Protein AF-A0A3B9YUT9-F1 (afdb_monomer)

Foldseek 3Di:
DPPDDDDDQDEFDDDPNATEQEDEACRLQDQVNLVSHLVNPHPYYDYDHPDDDDPPCVVVVVVSVVVSVVNRD

Mean predicted aligned error: 2.37 Å

Nearest PDB structures (foldseek):
  4f4h-assembly1_B  TM=9.307E-01  e=2.241E-05  Burkholderia thailandensis E264
  4f4h-assembly1_A  TM=9.185E-01  e=7.461E-05  Burkholderia thailandensis E264
  6mg6-assembly2_D  TM=6.877E-01  e=1.514E-04  Helicobacter pylori G27
  4izu-assembly1_A-2  TM=8.164E-01  e=1.564E-03  Nesterenkonia sp. 10004
  6mg6-assembly2_C  TM=6.910E-01  e=5.807E-04  Helicobacter pylori G27

Sequence (73 aa):
KRVFAAGPMPGPIAFRGIRLGVMICEDMWTPDVCECLAETGSEILLSPNGSPFEQNKEDVRLNLGIARVVETG

Radius of gyration: 13.05 Å; Cα contacts (8 Å, |Δi|>4): 87; chains: 1; bounding box: 31×23×37 Å

pLDDT: mean 96.88, std 3.45, range [71.0, 98.62]

Structure (mmCIF, N/CA/C/O backbone):
data_AF-A0A3B9YUT9-F1
#
_entry.id   AF-A0A3B9YUT9-F1
#
loop_
_atom_site.group_PDB
_atom_site.id
_atom_site.type_symbol
_atom_site.label_atom_id
_atom_site.label_alt_id
_atom_site.label_comp_id
_atom_site.label_asym_id
_atom_site.label_entity_id
_atom_site.label_seq_id
_atom_site.pdbx_PDB_ins_code
_atom_site.Cartn_x
_atom_site.Cartn_y
_atom_site.Cartn_z
_atom_site.occupancy
_atom_site.B_iso_or_equiv
_atom_site.auth_seq_id
_atom_site.auth_comp_id
_atom_site.auth_asym_id
_atom_site.auth_atom_id
_atom_site.pdbx_PDB_model_num
ATOM 1 N N . LYS A 1 1 ? -2.104 -4.898 -18.727 1.00 71.00 1 LYS A N 1
ATOM 2 C CA . LYS A 1 1 ? -2.816 -6.052 -18.121 1.00 71.00 1 LYS A CA 1
ATOM 3 C C . LYS A 1 1 ? -2.806 -7.211 -19.115 1.00 71.00 1 LYS A C 1
ATOM 5 O O . LYS A 1 1 ? -3.397 -7.074 -20.173 1.00 71.00 1 LYS A O 1
ATOM 10 N N . ARG A 1 2 ? -2.065 -8.287 -18.834 1.00 95.88 2 ARG A N 1
ATOM 11 C CA . ARG A 1 2 ? -1.991 -9.497 -19.688 1.00 95.88 2 ARG A CA 1
ATOM 12 C C . ARG A 1 2 ? -2.242 -10.772 -18.882 1.00 95.88 2 ARG A C 1
ATOM 14 O O . ARG A 1 2 ? -2.897 -11.675 -19.374 1.00 95.88 2 ARG A O 1
ATOM 21 N N . VAL A 1 3 ? -1.706 -10.819 -17.662 1.00 97.62 3 VAL A N 1
ATOM 22 C CA . VAL A 1 3 ? -1.737 -11.988 -16.765 1.00 97.62 3 VAL A CA 1
ATOM 23 C C . VAL A 1 3 ? -2.754 -11.874 -15.628 1.00 97.62 3 VAL A C 1
ATOM 25 O O . VAL A 1 3 ? -3.270 -12.895 -15.196 1.00 97.62 3 VAL A O 1
ATOM 28 N N . PHE A 1 4 ? -3.080 -10.659 -15.175 1.00 96.44 4 PHE A N 1
ATOM 29 C CA . PHE A 1 4 ? -3.971 -10.443 -14.032 1.00 96.44 4 PHE A CA 1
ATOM 30 C C . PHE A 1 4 ? -5.132 -9.510 -14.378 1.00 96.44 4 PHE A C 1
ATOM 32 O O . PHE A 1 4 ? -4.960 -8.516 -15.097 1.00 96.44 4 PHE A O 1
ATOM 39 N N . ALA A 1 5 ? -6.300 -9.834 -13.825 1.00 96.88 5 ALA A N 1
ATOM 40 C CA . ALA A 1 5 ? -7.411 -8.908 -13.664 1.00 96.88 5 ALA A CA 1
ATOM 41 C C . ALA A 1 5 ? -7.230 -8.125 -12.353 1.00 96.88 5 ALA A C 1
ATOM 43 O O . ALA A 1 5 ? -6.594 -8.617 -11.424 1.00 96.88 5 ALA A O 1
ATOM 44 N N . ALA A 1 6 ? -7.769 -6.906 -12.288 1.00 95.44 6 ALA A N 1
ATOM 45 C CA . ALA A 1 6 ? -7.775 -6.149 -11.038 1.00 95.44 6 ALA A CA 1
ATOM 46 C C . ALA A 1 6 ? -8.734 -6.810 -10.036 1.00 95.44 6 ALA A C 1
ATOM 48 O O . ALA A 1 6 ? -9.804 -7.276 -10.435 1.00 95.44 6 ALA A O 1
ATOM 49 N N . GLY A 1 7 ? -8.338 -6.853 -8.764 1.00 94.69 7 GLY A N 1
ATOM 50 C CA . GLY A 1 7 ? -9.206 -7.297 -7.675 1.00 94.69 7 GLY A CA 1
ATOM 51 C C . GLY A 1 7 ? -10.252 -6.240 -7.297 1.00 94.69 7 GLY A C 1
ATOM 52 O O . GLY A 1 7 ? -10.170 -5.100 -7.761 1.00 94.69 7 GLY A O 1
ATOM 53 N N . PRO A 1 8 ? -11.247 -6.605 -6.471 1.00 96.31 8 PRO A N 1
ATOM 54 C CA . PRO A 1 8 ? -12.121 -5.630 -5.824 1.00 96.31 8 PRO A CA 1
ATOM 55 C C . PRO A 1 8 ? -11.348 -4.829 -4.764 1.00 96.31 8 PRO A C 1
ATOM 57 O O . PRO A 1 8 ? -10.235 -5.204 -4.391 1.00 96.31 8 PRO A O 1
ATOM 60 N N . MET A 1 9 ? -11.962 -3.767 -4.235 1.00 96.94 9 MET A N 1
ATOM 61 C CA . MET A 1 9 ? -11.401 -3.056 -3.083 1.00 96.94 9 MET A CA 1
ATOM 62 C C . MET A 1 9 ? -11.258 -4.000 -1.875 1.00 96.94 9 MET A C 1
ATOM 64 O O . MET A 1 9 ? -12.204 -4.740 -1.574 1.00 96.94 9 MET A O 1
ATOM 68 N N . PRO A 1 10 ? -10.092 -4.022 -1.207 1.00 96.81 10 PRO A N 1
ATOM 69 C CA . PRO A 1 10 ? -9.838 -4.937 -0.105 1.00 96.81 10 PRO A CA 1
ATOM 70 C C . PRO A 1 10 ? -10.408 -4.416 1.218 1.00 96.81 10 P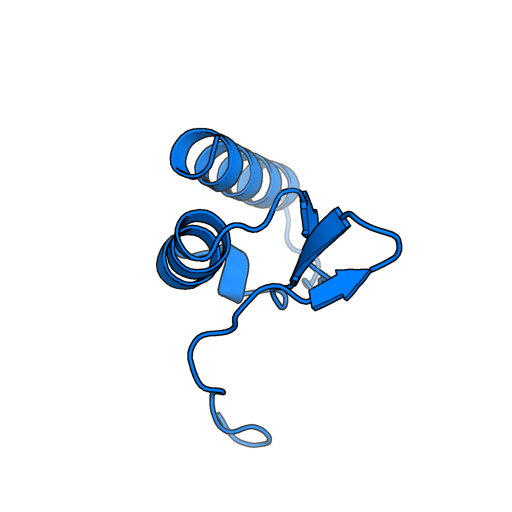RO A C 1
ATOM 72 O O . PRO A 1 10 ? -10.547 -3.218 1.434 1.00 96.81 10 PRO A O 1
ATOM 75 N N . GLY A 1 11 ? -10.681 -5.343 2.135 1.00 97.44 11 GLY A N 1
ATOM 76 C CA . GLY A 1 11 ? -10.884 -5.047 3.553 1.00 97.44 11 GLY A CA 1
ATOM 77 C C . GLY A 1 11 ? -9.752 -5.640 4.401 1.00 97.44 11 GLY A C 1
ATOM 78 O O . GLY A 1 11 ? -9.013 -6.505 3.920 1.00 97.44 11 GLY A O 1
ATOM 79 N N . PRO A 1 12 ? -9.608 -5.220 5.667 1.00 97.94 12 PRO A N 1
ATOM 80 C CA . PRO A 1 12 ? -8.554 -5.706 6.546 1.00 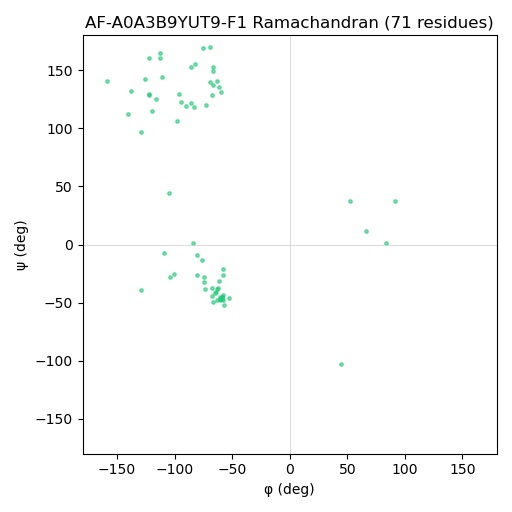97.94 12 PRO A CA 1
ATOM 81 C C . PRO A 1 12 ? -8.698 -7.182 6.913 1.00 97.94 12 PRO A C 1
ATOM 83 O O . PRO A 1 12 ? -9.795 -7.710 7.106 1.00 97.94 12 PRO A O 1
ATOM 86 N N . ILE A 1 13 ? -7.549 -7.810 7.137 1.00 98.31 13 ILE A N 1
ATOM 87 C CA . ILE A 1 13 ? -7.406 -9.182 7.610 1.00 98.31 13 ILE A CA 1
ATOM 88 C C . ILE A 1 13 ? -7.255 -9.164 9.133 1.00 98.31 13 ILE A C 1
ATOM 90 O O . ILE A 1 13 ? -6.324 -8.561 9.665 1.00 98.31 13 ILE A O 1
ATOM 94 N N . ALA A 1 14 ? -8.142 -9.854 9.850 1.00 98.06 14 ALA A N 1
ATOM 95 C CA . ALA A 1 14 ? -8.000 -10.036 11.292 1.00 98.06 14 ALA A CA 1
ATOM 96 C C . ALA A 1 14 ? -6.867 -11.029 11.596 1.00 98.06 14 ALA A C 1
ATOM 98 O O . ALA A 1 14 ? -6.918 -12.195 11.204 1.00 98.06 14 ALA A O 1
ATOM 99 N N . PHE A 1 15 ? -5.856 -10.580 12.333 1.00 98.00 15 PHE A N 1
ATOM 100 C CA . PHE A 1 15 ? -4.704 -11.383 12.713 1.00 98.00 15 PHE A CA 1
ATOM 101 C C . PHE A 1 15 ? -4.294 -11.084 14.154 1.00 98.00 15 PHE A C 1
ATOM 103 O O . PHE A 1 15 ? -3.814 -10.001 14.471 1.00 98.00 15 PHE A O 1
ATOM 110 N N . ARG A 1 16 ? -4.467 -12.072 15.044 1.00 97.31 16 ARG A N 1
ATOM 111 C CA . ARG A 1 16 ? -4.057 -11.987 16.462 1.00 97.31 16 ARG A CA 1
ATOM 112 C C . ARG A 1 16 ? -4.594 -10.746 17.197 1.00 97.31 16 ARG A C 1
ATOM 114 O O . ARG A 1 16 ? -3.903 -10.180 18.034 1.00 97.31 16 ARG A O 1
ATOM 121 N N . GLY A 1 17 ? -5.829 -10.349 16.893 1.00 97.12 17 GLY A N 1
ATOM 122 C CA . GLY A 1 17 ? -6.469 -9.178 17.500 1.00 97.12 17 GLY A CA 1
ATOM 123 C C . GLY A 1 17 ? -6.114 -7.839 16.849 1.00 97.12 17 GLY A C 1
ATOM 124 O O . GLY A 1 17 ? -6.634 -6.835 17.307 1.00 97.12 17 GLY A O 1
ATOM 125 N N . ILE A 1 18 ? -5.293 -7.833 15.792 1.00 97.88 18 ILE A N 1
ATOM 126 C CA . ILE A 1 18 ? -4.959 -6.649 14.987 1.00 97.88 18 ILE A CA 1
ATOM 127 C C . ILE A 1 18 ? -5.585 -6.792 13.596 1.00 97.88 18 ILE A C 1
ATOM 129 O O . ILE A 1 18 ? -5.652 -7.892 13.041 1.00 97.88 18 ILE A O 1
ATOM 133 N N . ARG A 1 19 ? -6.035 -5.689 13.007 1.00 98.44 19 ARG A N 1
ATOM 134 C CA . ARG A 1 19 ? -6.595 -5.609 11.656 1.00 98.44 19 ARG A CA 1
ATOM 135 C C . ARG A 1 19 ? -5.527 -5.131 10.676 1.00 98.44 19 ARG A C 1
ATOM 137 O O . ARG A 1 19 ? -5.149 -3.965 10.666 1.00 98.44 19 ARG A O 1
ATOM 144 N N . LEU A 1 20 ? -5.024 -6.042 9.849 1.00 98.62 20 LEU A N 1
ATOM 145 C CA . LEU A 1 20 ? -3.978 -5.761 8.866 1.00 98.62 20 LEU A CA 1
ATOM 146 C C . LEU A 1 20 ? -4.600 -5.343 7.533 1.00 98.62 20 LEU A C 1
ATOM 148 O O . LEU A 1 20 ? -5.301 -6.138 6.908 1.00 98.62 20 LEU A O 1
ATOM 152 N N . GLY A 1 21 ? -4.311 -4.131 7.075 1.00 98.25 21 GLY A N 1
ATOM 153 C CA . GLY A 1 21 ? -4.593 -3.705 5.711 1.00 98.25 21 GLY A CA 1
ATOM 154 C C . GLY A 1 21 ? -3.451 -4.116 4.796 1.00 98.25 21 GLY A C 1
ATOM 155 O O . GLY A 1 21 ? -2.304 -3.745 5.033 1.00 98.25 21 GLY A O 1
ATOM 156 N N . VAL A 1 22 ? -3.741 -4.905 3.764 1.00 98.19 22 VAL A N 1
ATOM 157 C CA . VAL A 1 22 ? -2.718 -5.398 2.834 1.00 98.19 22 VAL A CA 1
ATOM 158 C C . VAL A 1 22 ? -2.988 -4.849 1.444 1.00 98.19 22 VAL A C 1
ATOM 160 O O . VAL A 1 22 ? -4.070 -5.040 0.896 1.00 98.19 22 VAL A O 1
ATOM 163 N N . MET A 1 23 ? -1.975 -4.203 0.881 1.00 97.19 23 MET A N 1
ATOM 164 C CA . MET A 1 23 ? -1.957 -3.659 -0.476 1.00 97.19 23 MET A CA 1
ATOM 165 C C . MET A 1 23 ? -0.792 -4.281 -1.252 1.00 97.19 23 MET A C 1
ATOM 167 O O . MET A 1 23 ? 0.140 -4.794 -0.634 1.00 97.19 23 MET A O 1
ATOM 171 N N . ILE A 1 24 ? -0.804 -4.248 -2.584 1.00 97.56 24 ILE A N 1
ATOM 172 C CA . ILE A 1 24 ? 0.260 -4.843 -3.403 1.00 97.56 24 ILE A CA 1
ATOM 173 C C . ILE A 1 24 ? 0.922 -3.767 -4.254 1.00 97.56 24 ILE A C 1
ATOM 175 O O . ILE A 1 24 ? 0.308 -3.242 -5.175 1.00 97.56 24 ILE A O 1
ATOM 179 N N . CYS A 1 25 ? 2.205 -3.507 -3.989 1.00 97.19 25 CYS A N 1
ATOM 180 C CA . CYS A 1 25 ? 3.085 -2.693 -4.826 1.00 97.19 25 CYS A CA 1
ATOM 181 C C . CYS A 1 25 ? 2.422 -1.390 -5.320 1.00 97.19 25 CYS A C 1
ATOM 183 O O . CYS A 1 25 ? 2.290 -0.452 -4.541 1.00 97.19 25 CYS A O 1
ATOM 185 N N . GLU A 1 26 ? 1.985 -1.320 -6.579 1.00 97.00 26 GLU A N 1
ATOM 186 C CA . GLU A 1 26 ? 1.361 -0.145 -7.197 1.00 97.00 26 GLU A CA 1
ATOM 187 C C . GLU A 1 26 ? 0.091 0.357 -6.491 1.00 97.00 26 GLU A C 1
ATOM 189 O O . GLU A 1 26 ? -0.225 1.538 -6.619 1.00 97.00 26 GLU A O 1
ATOM 194 N N . ASP A 1 27 ? -0.588 -0.471 -5.693 1.00 97.69 27 ASP A N 1
ATOM 195 C CA . ASP A 1 27 ? -1.734 -0.042 -4.879 1.00 97.69 27 ASP A CA 1
ATOM 196 C C . ASP A 1 27 ? -1.376 1.096 -3.901 1.00 97.69 27 ASP A C 1
ATOM 198 O O . ASP A 1 27 ? -2.241 1.884 -3.537 1.00 97.69 27 ASP A O 1
ATOM 202 N N . MET A 1 28 ? -0.106 1.219 -3.482 1.00 96.69 28 MET A N 1
ATOM 203 C CA . MET A 1 28 ? 0.333 2.304 -2.586 1.00 96.69 28 MET A CA 1
ATOM 204 C C . MET A 1 28 ? 0.578 3.636 -3.314 1.00 96.69 28 MET A C 1
ATOM 206 O O . MET A 1 28 ? 0.870 4.651 -2.676 1.00 96.69 28 MET A O 1
ATOM 210 N N . TRP A 1 29 ? 0.564 3.638 -4.652 1.00 96.75 29 TRP A N 1
ATOM 211 C CA . TRP A 1 29 ? 0.943 4.810 -5.448 1.00 96.75 29 TRP A CA 1
ATOM 212 C C . TRP A 1 29 ? -0.207 5.816 -5.542 1.00 96.75 29 TRP A C 1
ATOM 214 O O . TRP A 1 29 ? 0.047 7.013 -5.679 1.00 96.75 29 TRP A O 1
ATOM 224 N N . THR A 1 30 ? -1.447 5.340 -5.424 1.00 96.19 30 THR A N 1
ATOM 225 C CA . THR A 1 30 ? -2.670 6.147 -5.343 1.00 96.19 30 THR A CA 1
ATOM 226 C C . THR A 1 30 ? -3.306 6.011 -3.954 1.00 96.19 30 THR A C 1
ATOM 228 O O . THR A 1 30 ? -2.972 5.079 -3.218 1.00 96.19 30 THR A O 1
ATOM 231 N N . PRO A 1 31 ? -4.181 6.948 -3.551 1.00 97.19 31 PRO A N 1
ATOM 232 C CA . PRO A 1 31 ? -4.780 6.906 -2.219 1.00 97.19 31 PRO A CA 1
ATOM 233 C C . PRO A 1 31 ? -5.865 5.825 -2.077 1.00 97.19 31 PRO A C 1
ATOM 235 O O . PRO A 1 31 ? -6.014 5.274 -0.992 1.00 97.19 31 PRO A O 1
ATOM 238 N N . ASP A 1 32 ? -6.562 5.449 -3.158 1.00 97.81 32 ASP A 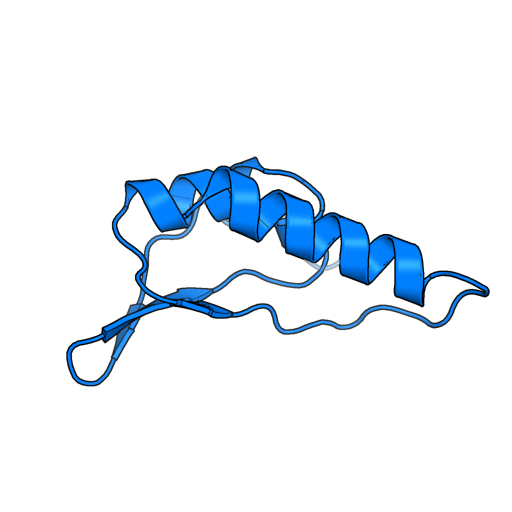N 1
ATOM 239 C CA . ASP A 1 32 ?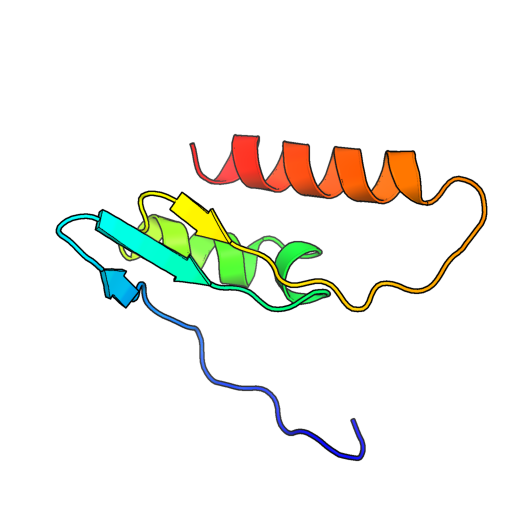 -7.839 4.711 -3.102 1.00 97.81 32 ASP A CA 1
ATOM 240 C C . ASP A 1 32 ? -7.809 3.426 -2.249 1.00 97.81 32 ASP A C 1
ATOM 242 O O . ASP A 1 32 ? -8.711 3.168 -1.450 1.00 97.81 32 ASP A O 1
ATOM 246 N N . VAL A 1 33 ? -6.774 2.591 -2.408 1.00 98.12 33 VAL A N 1
ATOM 247 C CA . VAL A 1 33 ? -6.668 1.317 -1.674 1.00 98.12 33 VAL A CA 1
ATOM 248 C C . VAL A 1 33 ? -6.305 1.558 -0.209 1.00 98.12 33 VAL A C 1
ATOM 250 O O . VAL A 1 33 ? -6.824 0.874 0.674 1.00 98.12 33 VAL A O 1
ATOM 253 N N . CYS A 1 34 ? -5.435 2.533 0.062 1.00 97.62 34 CYS A N 1
ATOM 254 C CA . CYS A 1 34 ? -5.045 2.892 1.424 1.00 97.62 34 CYS A CA 1
ATOM 255 C C . CYS A 1 34 ? -6.216 3.516 2.186 1.00 97.62 34 CYS A C 1
ATOM 257 O O . CYS A 1 34 ? -6.480 3.104 3.314 1.00 97.62 34 CYS A O 1
ATOM 259 N N . GLU A 1 35 ? -6.951 4.431 1.550 1.00 97.94 35 GLU A N 1
ATOM 260 C CA . GLU A 1 35 ? -8.179 5.024 2.083 1.00 97.94 35 GLU A CA 1
ATOM 261 C C . GLU A 1 35 ? -9.203 3.938 2.408 1.00 97.94 35 GLU A C 1
ATOM 263 O O . GLU A 1 35 ? -9.641 3.836 3.551 1.00 97.94 35 GLU A O 1
ATOM 268 N N . CYS A 1 36 ? -9.509 3.045 1.461 1.00 98.19 36 CYS A N 1
ATOM 269 C CA . CYS A 1 36 ? -10.472 1.971 1.696 1.00 98.19 36 CYS A CA 1
ATOM 270 C C . CYS A 1 36 ? -10.069 1.073 2.878 1.00 98.19 36 CYS A C 1
ATOM 272 O O . CYS A 1 36 ? -10.896 0.739 3.732 1.00 98.19 36 CYS A O 1
ATOM 274 N N . LEU A 1 37 ? -8.790 0.698 2.974 1.00 98.38 37 LEU A N 1
ATOM 275 C CA . LEU A 1 37 ? -8.281 -0.112 4.080 1.00 98.38 37 LEU A C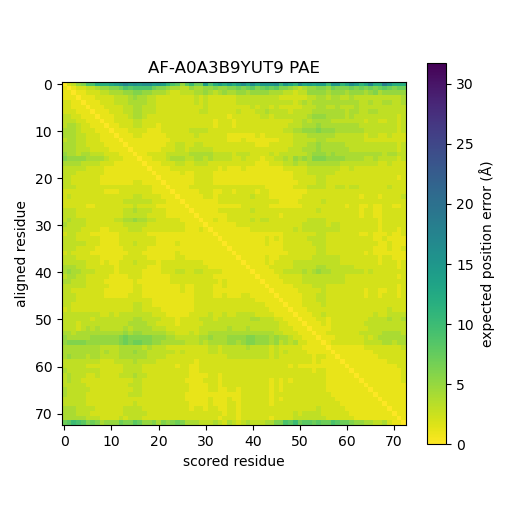A 1
ATOM 276 C C . LEU A 1 37 ? -8.367 0.627 5.421 1.00 98.38 37 LEU A C 1
ATOM 278 O O . LEU A 1 37 ? -8.747 0.010 6.420 1.00 98.38 37 LEU A O 1
ATOM 282 N N . ALA A 1 38 ? -8.042 1.917 5.455 1.00 97.94 38 ALA A N 1
ATOM 283 C CA . ALA A 1 38 ? -8.125 2.741 6.656 1.00 97.94 38 ALA A CA 1
ATOM 284 C C . ALA A 1 38 ? -9.581 2.943 7.106 1.00 97.94 38 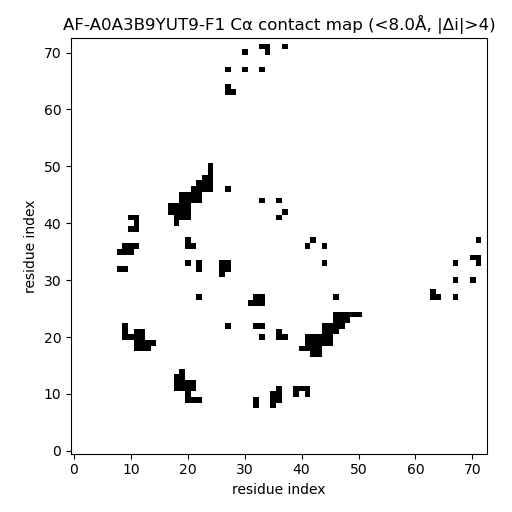ALA A C 1
ATOM 286 O O . ALA A 1 38 ? -9.921 2.644 8.250 1.00 97.94 38 ALA A O 1
ATOM 287 N N . GLU A 1 39 ? -10.471 3.337 6.192 1.00 97.75 39 GLU A N 1
ATOM 288 C CA . GLU A 1 39 ? -11.901 3.553 6.450 1.00 97.75 39 GLU A CA 1
ATOM 289 C C . GLU A 1 39 ? -12.617 2.279 6.907 1.00 97.75 39 GLU A C 1
ATOM 291 O O . GLU A 1 39 ? -13.548 2.320 7.714 1.00 97.75 39 GLU A O 1
ATOM 296 N N . THR A 1 40 ? -12.166 1.118 6.431 1.00 97.81 40 THR A N 1
ATOM 297 C CA . THR A 1 40 ? -12.705 -0.177 6.864 1.00 97.81 40 THR A CA 1
ATOM 298 C C . THR A 1 40 ? -12.061 -0.694 8.153 1.00 97.81 40 THR A C 1
ATOM 300 O O . THR A 1 40 ? -12.472 -1.742 8.661 1.00 97.81 40 THR A O 1
ATOM 303 N N . GLY A 1 41 ? -11.129 0.060 8.743 1.00 97.62 41 GLY A N 1
ATOM 304 C CA . GLY A 1 41 ? -10.577 -0.133 10.082 1.00 97.62 41 GLY A CA 1
ATOM 305 C C . GLY A 1 41 ? -9.321 -0.996 10.134 1.00 97.62 41 GLY A C 1
ATOM 306 O O . GLY A 1 41 ? -9.184 -1.802 11.054 1.00 97.62 41 GLY A O 1
ATOM 307 N N . SER A 1 42 ? -8.439 -0.871 9.142 1.00 98.31 42 SER A N 1
ATOM 308 C CA . SER A 1 42 ? -7.061 -1.359 9.250 1.00 98.31 42 SER A CA 1
ATOM 309 C C . SER A 1 42 ? -6.297 -0.553 10.298 1.00 98.31 42 SER A C 1
ATOM 311 O O . SER A 1 42 ? -6.388 0.667 10.337 1.00 98.31 42 SER A O 1
ATOM 313 N N . GLU A 1 43 ? -5.519 -1.242 11.123 1.00 97.94 43 GLU A N 1
ATOM 314 C CA . GLU A 1 43 ? -4.664 -0.650 12.158 1.00 97.94 43 GLU A CA 1
ATOM 315 C C . GLU A 1 43 ? -3.199 -0.580 11.713 1.00 97.94 43 GLU A C 1
ATOM 317 O O . GLU A 1 43 ? -2.429 0.237 12.206 1.00 97.94 43 GLU A O 1
ATOM 322 N N . ILE A 1 44 ? -2.796 -1.463 10.793 1.00 97.75 44 ILE A N 1
ATOM 323 C CA . ILE A 1 44 ? -1.450 -1.501 10.215 1.00 97.75 44 ILE A CA 1
ATOM 324 C C . ILE A 1 44 ? -1.576 -1.748 8.718 1.00 97.75 44 ILE A C 1
ATOM 326 O O . ILE A 1 44 ? -2.258 -2.686 8.304 1.00 97.75 44 ILE A O 1
ATOM 330 N N . LEU A 1 45 ? -0.871 -0.949 7.921 1.00 97.94 45 LEU A N 1
ATOM 331 C CA . LEU A 1 45 ? -0.771 -1.117 6.477 1.00 97.94 45 LEU A CA 1
ATOM 332 C C . LEU A 1 45 ? 0.506 -1.881 6.097 1.00 97.94 45 LEU A C 1
ATOM 334 O O . LEU A 1 45 ? 1.608 -1.537 6.523 1.00 97.94 45 LEU A O 1
ATOM 338 N N . LEU A 1 46 ? 0.361 -2.918 5.274 1.00 97.88 46 LEU A N 1
ATOM 339 C CA . LEU A 1 46 ? 1.446 -3.754 4.764 1.00 97.88 46 LEU A CA 1
ATOM 340 C C . LEU A 1 46 ? 1.447 -3.725 3.235 1.00 97.88 46 LEU A C 1
ATOM 342 O O . LEU A 1 46 ? 0.424 -3.991 2.608 1.00 97.88 46 LEU A O 1
ATOM 3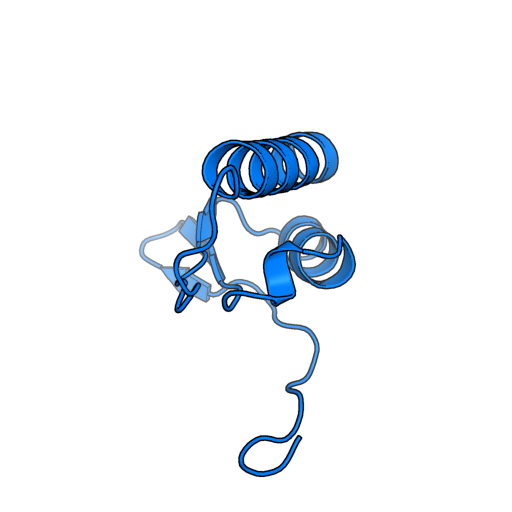46 N N . SER A 1 47 ? 2.612 -3.462 2.638 1.00 97.50 47 SER A N 1
ATOM 347 C CA . SER A 1 47 ? 2.786 -3.404 1.183 1.00 97.50 47 SER A CA 1
ATOM 348 C C . SER A 1 47 ? 3.965 -4.274 0.733 1.00 97.50 47 SER A C 1
ATOM 350 O O . SER A 1 47 ? 5.123 -3.849 0.805 1.00 97.50 47 SER A O 1
ATOM 352 N N . PRO A 1 48 ? 3.729 -5.518 0.283 1.00 97.81 48 PRO A N 1
ATOM 353 C CA . PRO A 1 48 ? 4.730 -6.292 -0.435 1.00 97.81 48 PRO A CA 1
ATOM 354 C C . PRO A 1 48 ? 5.007 -5.647 -1.798 1.00 97.81 48 PRO A C 1
ATOM 356 O O . PRO A 1 48 ? 4.088 -5.376 -2.571 1.00 97.81 48 PRO A O 1
ATOM 359 N N . ASN A 1 49 ? 6.283 -5.404 -2.102 1.00 97.50 49 ASN A N 1
ATOM 360 C CA . ASN A 1 49 ? 6.696 -4.638 -3.277 1.00 97.50 49 ASN A CA 1
ATOM 361 C C . ASN A 1 49 ? 7.618 -5.447 -4.194 1.00 97.50 49 ASN A C 1
ATOM 363 O O . ASN A 1 49 ? 8.654 -5.949 -3.765 1.00 97.50 49 ASN A O 1
ATOM 367 N N . GLY A 1 50 ? 7.273 -5.492 -5.482 1.00 97.12 50 GLY A N 1
ATOM 368 C CA . GLY A 1 50 ? 8.124 -5.982 -6.572 1.00 97.12 50 GLY A CA 1
ATOM 369 C C . GLY A 1 50 ? 8.677 -4.828 -7.407 1.00 97.12 50 GLY A C 1
ATOM 370 O O . GLY A 1 50 ? 8.596 -4.853 -8.631 1.00 97.12 50 GLY A O 1
ATOM 371 N N . SER A 1 51 ? 9.158 -3.769 -6.752 1.00 95.62 51 SER A N 1
ATOM 372 C CA . SER A 1 51 ? 9.443 -2.495 -7.412 1.00 95.62 51 SER A CA 1
ATOM 373 C C . SER A 1 51 ? 10.831 -2.499 -8.079 1.00 95.62 51 SER A C 1
ATOM 375 O O . SER A 1 51 ? 11.833 -2.618 -7.371 1.00 95.62 51 SER A O 1
ATOM 377 N N . PRO A 1 52 ? 10.937 -2.339 -9.412 1.00 97.00 52 PRO A N 1
ATOM 378 C CA . PRO A 1 52 ? 12.217 -2.407 -10.114 1.00 97.00 52 PRO A CA 1
ATOM 379 C C . PRO A 1 52 ? 13.145 -1.248 -9.737 1.00 97.00 52 PRO A C 1
ATOM 381 O O . PRO A 1 52 ? 12.692 -0.157 -9.374 1.00 97.00 52 PRO A O 1
ATOM 384 N N . PHE A 1 53 ? 14.454 -1.476 -9.842 1.00 97.06 53 PHE A N 1
ATOM 385 C CA . PHE A 1 53 ? 15.443 -0.420 -9.649 1.00 97.06 53 PHE A CA 1
ATOM 386 C C . PHE A 1 53 ? 15.296 0.683 -10.706 1.00 97.06 53 PHE A C 1
ATOM 388 O O . PHE A 1 53 ? 15.056 0.409 -11.880 1.00 97.06 53 PHE A O 1
ATOM 395 N N . GLU A 1 54 ? 15.474 1.923 -10.267 1.00 97.75 54 GLU A N 1
ATOM 396 C CA . GLU A 1 54 ? 15.531 3.131 -11.085 1.00 97.75 54 GLU A CA 1
ATOM 397 C C . GLU A 1 54 ? 16.267 4.189 -10.254 1.00 97.75 54 GLU A C 1
ATOM 399 O O . GLU A 1 54 ? 16.090 4.249 -9.033 1.00 97.75 54 GLU A O 1
ATOM 404 N N . GLN A 1 55 ? 17.122 4.984 -10.894 1.00 97.56 55 GLN A N 1
ATOM 405 C CA . GLN A 1 55 ? 17.920 5.993 -10.202 1.00 97.56 55 GLN A CA 1
ATOM 406 C C . GLN A 1 55 ? 17.009 7.030 -9.520 1.00 97.56 55 GLN A C 1
ATOM 408 O O . GLN A 1 55 ? 16.060 7.509 -10.135 1.00 97.56 55 GLN A O 1
ATOM 413 N N . ASN A 1 56 ? 17.313 7.387 -8.267 1.00 95.31 56 ASN A N 1
ATOM 414 C CA . ASN A 1 56 ? 16.560 8.336 -7.428 1.00 95.31 56 ASN A CA 1
ATOM 415 C C . ASN A 1 56 ? 15.141 7.879 -7.032 1.00 95.31 56 ASN A C 1
ATOM 417 O O . ASN A 1 56 ? 14.344 8.669 -6.523 1.00 95.31 56 ASN A O 1
ATOM 421 N N . LYS A 1 57 ? 14.786 6.607 -7.253 1.00 96.75 57 LYS A N 1
ATOM 422 C CA . LYS A 1 57 ? 13.448 6.099 -6.917 1.00 96.75 57 LYS A CA 1
ATOM 423 C C . LYS A 1 57 ? 13.254 5.855 -5.424 1.00 96.75 57 LYS A C 1
ATOM 425 O O . LYS A 1 57 ? 12.114 5.670 -5.001 1.00 96.75 57 LYS A O 1
ATOM 430 N N . GLU A 1 58 ? 14.317 5.842 -4.615 1.00 97.06 58 GLU A N 1
ATOM 431 C CA . GLU A 1 58 ? 14.175 5.775 -3.157 1.00 97.06 58 GLU A CA 1
ATOM 432 C C . GLU A 1 58 ? 13.343 6.936 -2.600 1.00 97.06 58 GLU A C 1
ATOM 434 O O . GLU A 1 58 ? 12.375 6.683 -1.883 1.00 97.06 58 GLU A O 1
ATOM 439 N N . ASP A 1 59 ? 13.627 8.173 -3.012 1.00 97.62 59 ASP A N 1
ATOM 440 C CA . ASP A 1 59 ? 12.923 9.363 -2.526 1.00 97.62 59 ASP A CA 1
ATOM 441 C C . ASP A 1 59 ? 11.468 9.373 -2.989 1.00 97.62 59 ASP A C 1
ATOM 443 O O . ASP A 1 59 ? 10.563 9.737 -2.239 1.00 97.62 59 ASP A O 1
ATOM 447 N N . VAL A 1 60 ? 11.214 8.912 -4.215 1.00 97.00 60 VAL A N 1
ATOM 448 C CA . VAL A 1 60 ? 9.851 8.757 -4.736 1.00 97.00 60 VAL A CA 1
ATOM 449 C C . VAL A 1 60 ? 9.061 7.774 -3.870 1.00 97.00 60 VAL A C 1
ATOM 451 O O . VAL A 1 60 ? 7.947 8.082 -3.452 1.00 97.00 60 VAL A O 1
ATOM 454 N N . ARG A 1 61 ? 9.635 6.606 -3.552 1.00 97.50 61 ARG A N 1
ATOM 455 C CA . ARG A 1 61 ? 8.978 5.598 -2.703 1.00 97.50 61 ARG A CA 1
ATOM 456 C C . ARG A 1 61 ? 8.748 6.103 -1.283 1.00 97.50 61 ARG A C 1
ATOM 458 O O . ARG A 1 61 ? 7.684 5.846 -0.726 1.00 97.50 61 ARG A O 1
ATOM 465 N N . LEU A 1 62 ? 9.718 6.821 -0.715 1.00 97.62 62 LEU A N 1
ATOM 466 C CA . LEU A 1 62 ? 9.593 7.401 0.619 1.00 97.62 62 LEU A CA 1
ATOM 467 C C . LEU A 1 62 ? 8.462 8.432 0.664 1.00 97.62 62 LEU A C 1
ATOM 469 O O . LEU A 1 62 ? 7.604 8.348 1.536 1.00 97.62 62 LEU A O 1
ATOM 473 N N . ASN A 1 63 ? 8.413 9.349 -0.305 1.00 98.00 63 ASN A N 1
ATOM 474 C CA . ASN A 1 63 ? 7.362 10.362 -0.385 1.00 98.00 63 ASN A CA 1
ATOM 475 C C . ASN A 1 63 ? 5.972 9.747 -0.596 1.00 98.00 63 ASN A C 1
ATOM 477 O O . ASN A 1 63 ? 5.013 10.205 0.018 1.00 98.00 63 ASN A O 1
ATOM 481 N N . LEU A 1 64 ? 5.859 8.683 -1.403 1.00 97.56 64 LEU A N 1
ATOM 482 C CA . LEU A 1 64 ? 4.608 7.927 -1.531 1.00 97.56 64 LEU A CA 1
ATOM 483 C C . LEU A 1 64 ? 4.183 7.322 -0.189 1.00 97.56 64 LEU A C 1
ATOM 485 O O . LEU A 1 64 ? 3.035 7.478 0.208 1.00 97.56 64 LEU A O 1
ATOM 489 N N . GLY A 1 65 ? 5.106 6.677 0.530 1.00 97.25 65 GLY A N 1
ATOM 490 C CA . GLY A 1 65 ? 4.828 6.122 1.856 1.00 97.25 65 GLY A CA 1
ATOM 491 C C . GLY A 1 65 ? 4.393 7.188 2.864 1.00 97.25 65 GLY A C 1
ATOM 492 O O . GLY A 1 65 ? 3.395 7.000 3.551 1.00 97.25 65 GLY A O 1
ATOM 493 N N . ILE A 1 66 ? 5.094 8.326 2.911 1.00 98.31 66 ILE A N 1
ATOM 494 C CA . ILE A 1 66 ? 4.739 9.467 3.768 1.00 98.31 66 ILE A CA 1
ATOM 495 C C . ILE A 1 66 ? 3.338 9.979 3.434 1.00 98.31 66 ILE A C 1
ATOM 497 O O . ILE A 1 66 ? 2.555 10.205 4.349 1.00 98.31 66 ILE A O 1
ATOM 501 N N . ALA A 1 67 ? 3.005 10.130 2.149 1.00 98.31 67 ALA A N 1
ATOM 502 C CA . ALA A 1 67 ? 1.677 10.569 1.738 1.00 98.31 67 ALA A CA 1
ATOM 503 C C . ALA 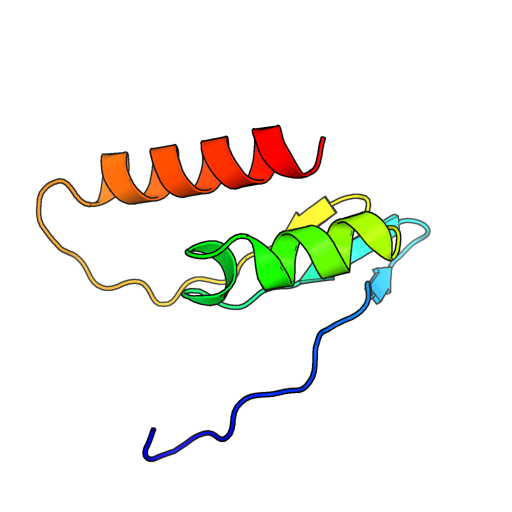A 1 67 ? 0.587 9.611 2.245 1.00 98.31 67 ALA A C 1
ATOM 505 O O . ALA A 1 67 ? -0.375 10.073 2.851 1.00 98.31 67 ALA A O 1
ATOM 506 N N . ARG A 1 68 ? 0.784 8.289 2.109 1.00 98.06 68 ARG A N 1
ATOM 507 C CA . ARG A 1 68 ? -0.165 7.292 2.637 1.00 98.06 68 ARG A CA 1
ATOM 508 C C . ARG A 1 68 ? -0.317 7.395 4.152 1.00 98.06 68 ARG A C 1
ATOM 510 O O . ARG A 1 68 ? -1.437 7.413 4.633 1.00 98.06 68 ARG A O 1
ATOM 517 N N . VAL A 1 69 ? 0.786 7.531 4.893 1.00 97.25 69 VAL A N 1
ATOM 518 C CA . VAL A 1 69 ? 0.743 7.720 6.355 1.00 97.25 69 VAL A CA 1
ATOM 519 C C . VAL A 1 69 ? -0.053 8.975 6.728 1.00 97.25 69 VAL A C 1
ATOM 521 O O . VAL A 1 69 ? -0.930 8.909 7.579 1.00 97.25 69 VAL A O 1
ATOM 524 N N . VAL A 1 70 ? 0.209 10.106 6.067 1.00 98.06 70 VAL A N 1
ATOM 525 C CA . VAL A 1 70 ? -0.499 11.373 6.327 1.00 98.06 70 VAL A CA 1
ATOM 526 C C . VAL A 1 70 ? -1.997 11.265 6.027 1.00 98.06 70 VAL A C 1
ATOM 528 O O . VAL A 1 70 ? -2.803 11.850 6.745 1.00 98.06 70 VAL A O 1
ATOM 531 N N . GLU A 1 71 ? -2.372 10.536 4.978 1.00 97.31 71 GLU A N 1
ATOM 532 C CA . GLU A 1 71 ? -3.767 10.349 4.566 1.00 97.31 71 GLU A CA 1
ATOM 533 C C . GLU A 1 71 ? -4.537 9.394 5.489 1.00 97.31 71 GLU A C 1
ATOM 535 O O . GLU A 1 71 ? -5.736 9.581 5.683 1.00 97.31 71 GLU A O 1
ATOM 540 N N . THR A 1 72 ? -3.872 8.385 6.067 1.00 97.12 72 THR A N 1
ATOM 541 C CA . T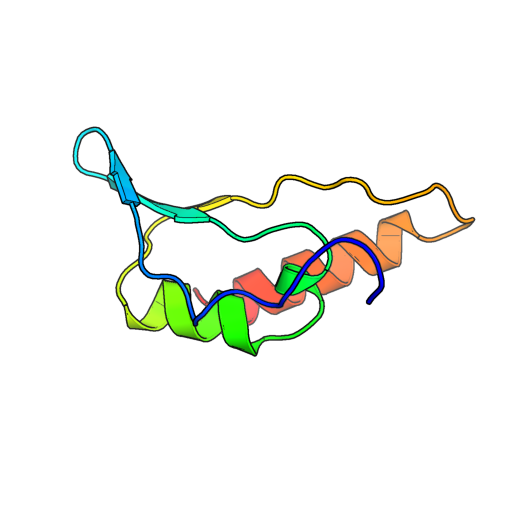HR A 1 72 ? -4.550 7.297 6.795 1.00 97.12 72 THR A CA 1
ATOM 542 C C . THR A 1 72 ? -4.380 7.305 8.314 1.00 97.12 72 THR A C 1
ATOM 544 O O . THR A 1 72 ? -5.058 6.517 8.974 1.00 97.12 72 THR A O 1
ATOM 547 N N . GLY A 1 73 ? -3.537 8.184 8.870 1.00 85.25 73 GLY A N 1
ATOM 548 C CA . GLY A 1 73 ? -3.334 8.332 10.321 1.00 85.25 73 GLY A CA 1
ATOM 549 C C . GLY A 1 73 ? -2.029 7.741 10.833 1.00 85.25 73 GLY A C 1
ATOM 550 O O . GLY A 1 73 ? -1.813 6.522 10.655 1.00 85.25 73 GLY A O 1
#

Secondary structure (DSSP, 8-state):
--S-PPPPPP-PEEETTEEEEE--GGGGTSSHHHHHHHHTT-SEEE----PPP-TTHHHHHHHHHHHHHHHH-

Solvent-accessible surface area (backbone atoms only — not comparable to full-atom values): 4539 Å² total; per-residue (Å²): 129,89,90,63,79,84,78,76,90,61,67,42,45,83,50,98,91,43,29,38,17,72,46,58,43,73,42,59,73,49,62,68,58,52,48,44,14,35,79,65,56,26,78,43,82,46,67,63,67,86,75,77,91,58,91,76,44,66,62,55,52,51,53,37,52,51,50,49,43,72,74,56,108